Protein AF-A0A2M7R8E7-F1 (afdb_monomer_lite)

Secondary structure (DSSP, 8-state):
---SHHHHHHHHHHHHHHHHHHHHHHTT-------S-TTT----EEEETTTTEEEETTT-PEESSPPPP-S-SS--SSHHHHHHH--S-SPP-TTSGGGG---------B-TTS-B-

pLDDT: mean 74.36, std 14.47, range [37.41, 90.44]

InterPro domains:
  IPR000812 Transcription factor TFIIB [PR00685] (49-69)
  IPR000812 Transcription factor TFIIB [PR00685] (71-84)
  IPR000812 Transcription factor TFIIB [PR00685] (84-105)
  IPR013137 Zinc finger, TFIIB-type [PF08271] (36-76)
  IPR013137 Zinc finger, TFIIB-type [PS51134] (33-64)

Sequence (117 aa):
MIISDKCSFECSLKIENEMIQMEERKKLSPQLSIDRCPECGSVNLISDYDTGEVACGDCGFVLPDPVIDEGPEWRAYTQEEEAERSRVGMPGNLNVHDKSLSTTLKPIHRDAFGRAL

Organism: NCBI:txid1974683

Foldseek 3Di:
DPPPVVVVVVVVVVVVVVVVVVVVVVVPPCPVPCCADPPPRDNQWDADPVVQWIAHPPPRDIDPDGNDDPDDPDDDPDPVVCVVPDPDDDQFCPVDVVSPPDDDDDDDQADPVGDGD

Structure (mmCIF, N/CA/C/O backbone):
data_AF-A0A2M7R8E7-F1
#
_entry.id   AF-A0A2M7R8E7-F1
#
loop_
_atom_site.group_PDB
_atom_site.id
_atom_site.type_symbol
_atom_site.label_atom_id
_atom_site.label_alt_id
_atom_site.label_comp_id
_atom_site.label_asym_id
_atom_site.label_entity_id
_atom_site.label_seq_id
_atom_site.pdbx_PDB_ins_code
_atom_site.Cartn_x
_atom_site.Cartn_y
_atom_site.Cartn_z
_atom_site.occupancy
_atom_site.B_iso_or_equiv
_atom_site.auth_seq_id
_atom_site.auth_comp_id
_atom_site.auth_asym_id
_atom_site.auth_atom_id
_atom_site.pdbx_PDB_model_num
ATOM 1 N N . MET A 1 1 ? 52.876 0.566 17.829 1.00 37.41 1 MET A N 1
ATOM 2 C CA . MET A 1 1 ? 52.190 1.590 17.016 1.00 37.41 1 MET A CA 1
ATOM 3 C C . MET A 1 1 ? 50.888 0.956 16.519 1.00 37.41 1 MET A C 1
ATOM 5 O O . MET A 1 1 ? 50.865 0.399 15.438 1.00 37.41 1 MET A O 1
ATOM 9 N N . ILE A 1 2 ? 49.863 0.896 17.383 1.00 41.88 2 ILE A N 1
ATOM 10 C CA . ILE A 1 2 ? 48.563 0.226 17.142 1.00 41.88 2 ILE A CA 1
ATOM 11 C C . ILE A 1 2 ? 47.482 1.320 17.158 1.00 41.88 2 ILE A C 1
ATOM 13 O O . ILE A 1 2 ? 46.742 1.461 18.128 1.00 41.88 2 ILE A O 1
ATOM 17 N N . ILE A 1 3 ? 47.487 2.207 16.158 1.00 50.00 3 ILE A N 1
ATOM 18 C CA . ILE A 1 3 ? 46.518 3.323 16.044 1.00 50.00 3 ILE A CA 1
ATOM 19 C C . ILE A 1 3 ? 45.905 3.358 14.627 1.00 50.00 3 ILE A C 1
ATOM 21 O O . ILE A 1 3 ? 45.448 4.393 14.163 1.00 50.00 3 ILE A O 1
ATOM 25 N N . SER A 1 4 ? 45.873 2.221 13.925 1.00 49.84 4 SER A N 1
ATOM 26 C CA . SER A 1 4 ? 45.261 2.109 12.586 1.00 49.84 4 SER A CA 1
ATOM 27 C C . SER A 1 4 ? 43.971 1.284 12.588 1.00 49.84 4 SER A C 1
ATOM 29 O O . SER A 1 4 ? 43.109 1.508 11.748 1.00 49.84 4 SER A O 1
ATOM 31 N N . ASP A 1 5 ? 43.801 0.374 13.554 1.00 54.41 5 ASP A N 1
ATOM 32 C CA . ASP A 1 5 ? 42.676 -0.577 13.563 1.00 54.41 5 ASP A CA 1
ATOM 33 C C . ASP A 1 5 ? 41.440 -0.060 14.309 1.00 54.41 5 ASP A C 1
ATOM 35 O O . ASP A 1 5 ? 40.333 -0.548 14.093 1.00 54.41 5 ASP A O 1
ATOM 39 N N . LYS A 1 6 ? 41.600 0.966 15.159 1.00 55.50 6 LYS A N 1
ATOM 40 C CA . LYS A 1 6 ? 40.480 1.563 15.907 1.00 55.50 6 LYS A CA 1
ATOM 41 C C . LYS A 1 6 ? 39.494 2.299 14.997 1.00 55.50 6 LYS A C 1
ATOM 43 O O . LYS A 1 6 ? 38.300 2.206 15.228 1.00 55.50 6 LYS A O 1
ATOM 48 N N . CYS A 1 7 ? 39.973 2.948 13.932 1.00 45.59 7 CYS A N 1
ATOM 49 C CA . CYS A 1 7 ? 39.118 3.699 13.006 1.00 45.59 7 CYS A CA 1
ATOM 50 C C . CYS A 1 7 ? 38.225 2.768 12.158 1.00 45.59 7 CYS A C 1
ATOM 52 O O . CYS A 1 7 ? 37.045 3.047 11.956 1.00 45.59 7 CYS A O 1
ATOM 54 N N . SER A 1 8 ? 38.756 1.617 11.725 1.00 52.19 8 SER A N 1
ATOM 55 C CA . SER A 1 8 ? 38.001 0.613 10.956 1.00 52.19 8 SER A CA 1
ATOM 56 C C . SER A 1 8 ? 36.975 -0.137 11.814 1.00 52.19 8 SER A C 1
ATOM 58 O O . SER A 1 8 ? 35.863 -0.409 11.353 1.00 52.19 8 SER A O 1
ATOM 60 N N . PHE A 1 9 ? 37.318 -0.430 13.075 1.00 52.25 9 PHE A N 1
ATOM 61 C CA . PHE A 1 9 ? 36.394 -1.045 14.035 1.00 52.25 9 PHE A CA 1
ATOM 62 C C . PHE A 1 9 ? 35.290 -0.079 14.474 1.00 52.25 9 PHE A C 1
ATOM 64 O O . PHE A 1 9 ? 34.127 -0.469 14.516 1.00 52.25 9 PHE A O 1
ATOM 71 N N . GLU A 1 10 ? 35.623 1.188 14.745 1.00 55.72 10 GLU A N 1
ATOM 72 C CA . GLU A 1 10 ? 34.630 2.206 15.107 1.00 55.72 10 GLU A CA 1
ATOM 73 C C . GLU A 1 10 ? 33.664 2.512 13.959 1.00 55.72 10 GLU A C 1
ATOM 75 O O . GLU A 1 10 ? 32.495 2.771 14.225 1.00 55.72 10 GLU A O 1
ATOM 80 N N . CYS A 1 11 ? 34.111 2.443 12.699 1.00 47.22 11 CYS A N 1
ATOM 81 C CA . CYS A 1 11 ? 33.243 2.594 11.529 1.00 47.22 11 CYS A CA 1
ATOM 82 C C . CYS A 1 11 ? 32.289 1.396 11.365 1.00 47.22 11 CYS A C 1
ATOM 84 O O . CYS A 1 11 ? 31.101 1.589 11.125 1.00 47.22 11 CYS A O 1
ATOM 86 N N . SER A 1 12 ? 32.780 0.169 11.585 1.00 57.75 12 SER A N 1
ATOM 87 C CA . SER A 1 12 ? 31.961 -1.054 11.505 1.00 57.75 12 SER A CA 1
ATOM 88 C C . SER A 1 12 ? 30.881 -1.097 12.596 1.00 57.75 12 SER A C 1
ATOM 90 O O . SER A 1 12 ? 29.717 -1.340 12.296 1.00 57.75 12 SER A O 1
ATOM 92 N N . LEU A 1 13 ? 31.238 -0.739 13.837 1.00 58.47 13 LEU A N 1
ATOM 93 C CA . LEU A 1 13 ? 30.293 -0.599 14.955 1.00 58.47 13 LEU A CA 1
ATOM 94 C C . LEU A 1 13 ? 29.297 0.554 14.758 1.00 58.47 13 LEU A C 1
ATOM 96 O O . LEU A 1 13 ? 28.162 0.473 15.223 1.00 58.47 13 LEU A O 1
ATOM 100 N N . LYS A 1 14 ? 29.694 1.633 14.067 1.00 61.19 14 LYS A N 1
ATOM 101 C CA . LYS A 1 14 ? 28.775 2.725 13.706 1.00 61.19 14 LYS A CA 1
ATOM 102 C C . LYS A 1 14 ? 27.733 2.281 12.690 1.00 61.19 14 LYS A C 1
ATOM 104 O O . LYS A 1 14 ? 26.566 2.607 12.870 1.00 61.19 14 LYS A O 1
ATOM 109 N N . ILE A 1 15 ? 28.143 1.502 11.690 1.00 62.28 15 ILE A N 1
ATOM 110 C CA . ILE A 1 15 ? 27.240 0.947 10.678 1.00 62.28 15 ILE A CA 1
ATOM 111 C C . ILE A 1 15 ? 26.257 -0.040 11.322 1.00 62.28 15 ILE A C 1
ATOM 113 O O . ILE A 1 15 ? 25.057 0.076 11.091 1.00 62.28 15 ILE A O 1
ATOM 117 N N . GLU A 1 16 ? 26.725 -0.947 12.187 1.00 62.00 16 GLU A N 1
ATOM 118 C CA . GLU A 1 16 ? 25.844 -1.873 12.917 1.00 62.00 16 GLU A CA 1
ATOM 119 C C . GLU A 1 16 ? 24.843 -1.128 13.821 1.00 62.00 16 GLU A C 1
ATOM 121 O O . GLU A 1 16 ? 23.648 -1.427 13.796 1.00 62.00 16 GLU A O 1
ATOM 126 N N . ASN A 1 17 ? 25.284 -0.093 14.549 1.00 65.00 17 ASN A N 1
ATOM 127 C CA . ASN A 1 17 ? 24.393 0.729 15.374 1.00 65.00 17 ASN A CA 1
ATOM 128 C C . ASN A 1 17 ? 23.395 1.561 14.545 1.00 65.00 17 ASN A C 1
ATOM 130 O O . ASN A 1 17 ? 22.246 1.704 14.959 1.00 65.00 17 ASN A O 1
ATOM 134 N N . GLU A 1 18 ? 23.782 2.102 13.385 1.00 61.78 18 GLU A N 1
ATOM 135 C CA . GLU A 1 18 ? 22.857 2.811 12.483 1.00 61.78 18 GLU A CA 1
ATOM 136 C C . GLU A 1 18 ? 21.809 1.872 11.869 1.00 61.78 18 GLU A C 1
ATOM 138 O O . GLU A 1 18 ? 20.646 2.260 11.729 1.00 61.78 18 GLU A O 1
ATOM 143 N N . MET A 1 19 ? 22.177 0.623 11.567 1.00 55.66 19 MET A N 1
ATOM 144 C CA . MET A 1 19 ? 21.242 -0.396 11.079 1.00 55.66 19 MET A CA 1
ATOM 145 C C . MET A 1 19 ? 20.205 -0.783 12.141 1.00 55.66 19 MET A C 1
ATOM 147 O O . MET A 1 19 ? 19.014 -0.837 11.833 1.00 55.66 19 MET A O 1
ATOM 151 N N . ILE A 1 20 ? 20.622 -0.943 13.403 1.00 61.47 20 ILE A N 1
ATOM 152 C CA . ILE A 1 20 ? 19.707 -1.176 14.537 1.00 61.47 20 ILE A CA 1
ATOM 153 C C . ILE A 1 20 ? 18.727 0.003 14.697 1.00 61.47 20 ILE A C 1
ATOM 155 O O . ILE A 1 20 ? 17.525 -0.201 14.870 1.00 61.47 20 ILE A O 1
ATOM 159 N N . GLN A 1 21 ? 19.206 1.243 14.545 1.00 56.00 21 GLN A N 1
ATOM 160 C CA . GLN A 1 21 ? 18.369 2.449 14.621 1.00 56.00 21 GLN A CA 1
ATOM 161 C C . GLN A 1 21 ? 17.352 2.561 13.466 1.00 56.00 21 GLN A C 1
ATOM 163 O O . GLN A 1 21 ? 16.265 3.117 13.650 1.00 56.00 21 GLN A O 1
ATOM 168 N N . MET A 1 22 ? 17.667 2.049 12.270 1.00 54.81 22 MET A N 1
ATOM 169 C CA . MET A 1 22 ? 16.727 1.990 11.140 1.00 54.81 22 MET A CA 1
ATOM 170 C C . MET A 1 22 ? 15.626 0.935 11.337 1.00 54.81 22 MET A C 1
ATOM 172 O O . MET A 1 22 ? 14.478 1.180 10.953 1.00 54.81 22 MET A O 1
ATOM 176 N N . GLU A 1 23 ? 15.951 -0.204 11.953 1.00 56.75 23 GLU A N 1
ATOM 177 C CA . GLU A 1 23 ? 15.001 -1.265 12.319 1.00 56.75 23 GLU A CA 1
ATOM 178 C C . GLU A 1 23 ? 13.941 -0.745 13.310 1.00 56.75 23 GLU A C 1
ATOM 180 O O . GLU A 1 23 ? 12.748 -0.999 13.142 1.00 56.75 23 GLU A O 1
ATOM 185 N N . GLU A 1 24 ? 14.351 0.050 14.307 1.00 54.06 24 GLU A N 1
ATOM 186 C CA . GLU A 1 24 ? 13.440 0.681 15.275 1.00 54.06 24 GLU A CA 1
ATOM 187 C C . GLU A 1 24 ? 12.565 1.778 14.648 1.00 54.06 24 GLU A C 1
ATOM 189 O O . GLU A 1 24 ? 11.383 1.875 14.978 1.00 54.06 24 GLU A O 1
ATOM 194 N N . ARG A 1 25 ? 13.080 2.563 13.687 1.00 54.34 25 ARG A N 1
ATOM 195 C CA . ARG A 1 25 ? 12.275 3.579 12.973 1.00 54.34 25 ARG A CA 1
ATOM 196 C C . ARG A 1 25 ? 11.208 2.971 12.061 1.00 54.34 25 ARG A C 1
ATOM 198 O O . ARG A 1 25 ? 10.144 3.564 11.915 1.00 54.34 25 ARG A O 1
ATOM 205 N N . LYS A 1 26 ? 11.453 1.793 11.473 1.00 48.97 26 LYS A N 1
ATOM 206 C CA . LYS A 1 26 ? 10.442 1.063 10.681 1.00 48.97 26 LYS A CA 1
ATOM 207 C C . LYS A 1 26 ? 9.289 0.516 11.522 1.00 48.97 26 LYS A C 1
ATOM 209 O O . LYS A 1 26 ? 8.205 0.328 10.986 1.00 48.97 26 LYS A O 1
ATOM 214 N N . LYS A 1 27 ? 9.489 0.304 12.826 1.00 44.12 27 LYS A N 1
ATOM 215 C CA . LYS A 1 27 ? 8.413 -0.095 13.751 1.00 44.12 27 LYS A CA 1
ATOM 216 C C . LYS A 1 27 ? 7.483 1.061 14.130 1.00 44.12 27 LYS A C 1
ATOM 218 O O . LYS A 1 27 ? 6.544 0.852 14.889 1.00 44.12 27 LYS A O 1
ATOM 223 N N . LEU A 1 28 ? 7.725 2.260 13.597 1.00 47.25 28 LEU A N 1
ATOM 224 C CA . LEU A 1 28 ? 6.928 3.455 13.841 1.00 47.25 28 LEU A CA 1
ATOM 225 C C . LEU A 1 28 ? 6.147 3.901 12.595 1.00 47.25 28 LEU A C 1
ATOM 227 O O . LEU A 1 28 ? 6.004 5.092 12.338 1.00 47.25 28 LEU A O 1
ATOM 231 N N . SER A 1 29 ? 5.605 2.963 11.820 1.00 38.09 29 SER A N 1
ATOM 232 C CA . SER A 1 29 ? 4.256 3.197 11.312 1.00 38.09 29 SER A CA 1
ATOM 233 C C . SER A 1 29 ? 3.311 2.744 12.419 1.00 38.09 29 SER A C 1
ATOM 235 O O . SER A 1 29 ? 3.246 1.537 12.674 1.00 38.09 29 SER A O 1
ATOM 237 N N . PRO A 1 30 ? 2.568 3.636 13.090 1.00 45.22 30 PRO A N 1
ATOM 238 C CA . PRO A 1 30 ? 1.339 3.196 13.705 1.00 45.22 30 PRO A CA 1
ATOM 239 C C . PRO A 1 30 ? 0.413 2.859 12.534 1.00 45.22 30 PRO A C 1
ATOM 241 O O . PRO A 1 30 ? -0.373 3.684 12.088 1.00 45.22 30 PRO A O 1
ATOM 244 N N . GLN A 1 31 ? 0.540 1.645 11.994 1.00 46.88 31 GLN A N 1
ATOM 245 C CA . GLN A 1 31 ? -0.656 0.936 11.576 1.00 46.88 31 GLN A CA 1
ATOM 246 C C . GLN A 1 31 ? -1.443 0.866 12.878 1.00 46.88 31 GLN A C 1
ATOM 248 O O . GLN A 1 31 ? -1.088 0.096 13.772 1.00 46.88 31 GLN A O 1
ATOM 253 N N . LEU A 1 32 ? -2.343 1.827 13.082 1.00 50.47 32 LEU A N 1
ATOM 254 C CA . LEU A 1 32 ? -3.182 1.895 14.260 1.00 50.47 32 LEU A CA 1
ATOM 255 C C . LEU A 1 32 ? -4.151 0.726 14.090 1.00 50.47 32 LEU A C 1
ATOM 257 O O . LEU A 1 32 ? -5.263 0.886 13.607 1.00 50.47 32 LEU A O 1
ATOM 261 N N . SER A 1 33 ? -3.671 -0.487 14.369 1.00 57.31 33 SER A N 1
ATOM 262 C CA . SER A 1 33 ? -4.475 -1.694 14.368 1.00 57.31 33 SER A CA 1
ATOM 263 C C . SER A 1 33 ? -5.397 -1.557 15.568 1.00 57.31 33 SER A C 1
ATOM 265 O O . SER A 1 33 ? -5.073 -1.922 16.700 1.00 57.31 33 SER A O 1
ATOM 267 N N . ILE A 1 34 ? -6.509 -0.863 15.345 1.00 67.06 34 ILE A N 1
ATOM 268 C CA . ILE A 1 34 ? -7.587 -0.736 16.307 1.00 67.06 34 ILE A CA 1
ATOM 269 C C . ILE A 1 34 ? -8.212 -2.128 16.385 1.00 67.06 34 ILE A C 1
ATOM 271 O O . ILE A 1 34 ? -9.174 -2.447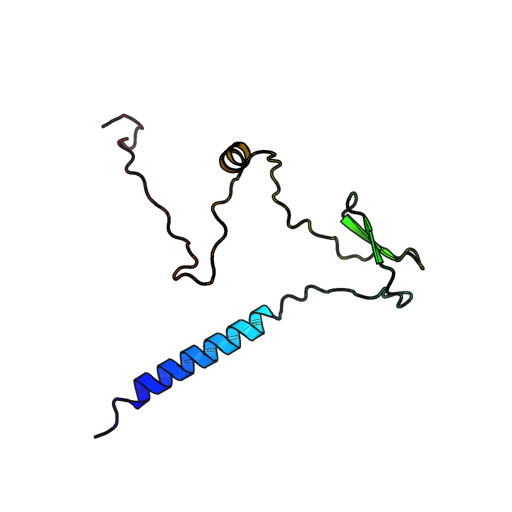 15.699 1.00 67.06 34 ILE A O 1
ATOM 275 N N . ASP A 1 35 ? -7.626 -2.979 17.223 1.00 74.81 35 ASP A N 1
ATOM 276 C CA . ASP A 1 35 ? -8.074 -4.361 17.412 1.00 74.81 35 ASP A CA 1
ATOM 277 C C . ASP A 1 35 ? -9.382 -4.430 18.223 1.00 74.81 35 ASP A C 1
ATOM 279 O O . ASP A 1 35 ? -9.924 -5.510 18.464 1.00 74.81 35 ASP A O 1
ATOM 283 N N . ARG A 1 36 ? -9.863 -3.285 18.733 1.00 83.31 36 ARG A N 1
ATOM 284 C CA . ARG A 1 36 ? -11.017 -3.189 19.634 1.00 83.31 36 ARG A CA 1
ATOM 285 C C . ARG A 1 36 ? -11.842 -1.943 19.370 1.00 83.31 36 ARG A C 1
ATOM 287 O O . ARG A 1 36 ? -11.301 -0.853 19.208 1.00 83.31 36 ARG A O 1
ATOM 294 N N . CYS A 1 37 ? -13.160 -2.088 19.439 1.00 84.31 37 CYS A N 1
ATOM 295 C CA . CYS A 1 37 ? -14.077 -0.962 19.348 1.00 84.31 37 CYS A CA 1
ATOM 296 C C . CYS A 1 37 ? -13.897 0.005 20.546 1.00 84.31 37 CYS A C 1
ATOM 298 O O . CYS A 1 37 ? -13.918 -0.455 21.691 1.00 84.31 37 CYS A O 1
ATOM 300 N N . PRO A 1 38 ? -13.776 1.330 20.330 1.00 82.56 38 PRO A N 1
ATOM 301 C CA . PRO A 1 38 ? -13.611 2.309 21.412 1.00 82.56 38 PRO A CA 1
ATOM 302 C C . PRO A 1 38 ? -14.866 2.494 22.284 1.00 82.56 38 PRO A C 1
ATOM 304 O O . PRO A 1 38 ? -14.745 2.920 23.428 1.00 82.56 38 PRO A O 1
ATOM 307 N N . GLU A 1 39 ? -16.052 2.159 21.768 1.00 81.81 39 GLU A N 1
ATOM 308 C CA . GLU A 1 39 ? -17.332 2.299 22.482 1.00 81.81 39 GLU A CA 1
ATOM 309 C C . GLU A 1 39 ? -17.654 1.086 23.366 1.00 81.81 39 GLU A C 1
ATOM 311 O O . GLU A 1 39 ? -17.987 1.225 24.540 1.00 81.81 39 GLU A O 1
ATOM 316 N N . CYS A 1 40 ? -17.541 -0.130 22.822 1.00 84.50 40 CYS A N 1
ATOM 317 C CA . CYS A 1 40 ? -17.958 -1.351 23.524 1.00 84.50 40 CYS A CA 1
ATOM 318 C C . CYS A 1 40 ? -16.801 -2.274 23.930 1.00 84.50 40 CYS A C 1
ATOM 320 O O . CYS A 1 40 ? -17.019 -3.257 24.637 1.00 84.50 40 CYS A O 1
ATOM 322 N N . GLY A 1 41 ? -15.572 -1.990 23.489 1.00 81.44 41 GLY A N 1
ATOM 323 C CA . GLY A 1 41 ? -14.405 -2.834 23.748 1.00 81.44 41 GLY A CA 1
ATOM 324 C C . GLY A 1 41 ? -14.450 -4.204 23.064 1.00 81.44 41 GLY A C 1
ATOM 325 O O . GLY A 1 41 ? -13.598 -5.044 23.360 1.00 81.44 41 GLY A O 1
ATOM 326 N N . SER A 1 42 ? -15.423 -4.454 22.181 1.00 83.25 42 SER A N 1
ATOM 327 C CA . SER A 1 42 ? -15.530 -5.724 21.472 1.00 83.25 42 SER A CA 1
ATOM 328 C C . SER A 1 42 ? -14.477 -5.851 20.369 1.00 83.25 42 SER A C 1
ATOM 330 O O . SER A 1 42 ? -13.947 -4.861 19.861 1.00 83.25 42 SER A O 1
ATOM 332 N N . VAL A 1 43 ? -14.161 -7.102 20.030 1.00 84.06 43 VAL A N 1
ATOM 333 C CA . VAL A 1 43 ? -13.179 -7.491 18.998 1.00 84.06 43 VAL A CA 1
ATOM 334 C C . VAL A 1 43 ? -13.881 -7.809 17.667 1.00 84.06 43 VAL A C 1
ATOM 336 O O . VAL A 1 43 ? -13.241 -8.090 16.660 1.00 84.06 43 VAL A O 1
ATOM 339 N N . ASN A 1 44 ? -15.218 -7.786 17.653 1.00 86.56 44 ASN A N 1
ATOM 340 C CA . ASN A 1 44 ? -16.031 -8.140 16.497 1.00 86.56 44 ASN A CA 1
ATOM 341 C C . ASN A 1 44 ? -16.125 -6.965 15.511 1.00 86.56 44 ASN A C 1
ATOM 343 O O . ASN A 1 44 ? -17.113 -6.229 15.477 1.00 86.56 44 ASN A O 1
ATOM 347 N N . LEU A 1 45 ? -15.055 -6.775 14.746 1.00 86.31 45 LEU A N 1
ATOM 348 C CA . LEU A 1 45 ? -14.922 -5.745 13.722 1.00 86.31 45 LEU A CA 1
ATOM 349 C C . LEU A 1 45 ? -15.154 -6.373 12.345 1.00 86.31 45 LEU A C 1
ATOM 351 O O . LEU A 1 45 ? -14.504 -7.348 11.974 1.00 86.31 45 LEU A O 1
ATOM 355 N N . ILE A 1 46 ? -16.100 -5.813 11.602 1.00 86.75 46 ILE A N 1
ATOM 356 C CA . ILE A 1 46 ? -16.511 -6.246 10.270 1.00 86.75 46 ILE A CA 1
ATOM 357 C C . ILE A 1 46 ? -16.066 -5.163 9.291 1.00 86.75 46 ILE A C 1
ATOM 359 O O . ILE A 1 46 ? -16.503 -4.019 9.390 1.00 86.75 46 ILE A O 1
ATOM 363 N N . SER A 1 47 ? -15.188 -5.517 8.357 1.00 85.62 47 SER A N 1
ATOM 364 C CA . SER A 1 47 ? -14.752 -4.629 7.278 1.00 85.62 47 SER A CA 1
ATOM 365 C C . SER A 1 47 ? -15.661 -4.785 6.062 1.00 85.62 47 SER A C 1
ATOM 367 O O . SER A 1 47 ? -15.787 -5.892 5.530 1.00 85.62 47 SER A O 1
ATOM 369 N N . ASP A 1 48 ? -16.253 -3.688 5.606 1.00 84.56 48 ASP A N 1
ATOM 370 C CA . ASP A 1 48 ? -16.957 -3.621 4.332 1.00 84.56 48 ASP A CA 1
ATOM 371 C C . ASP A 1 48 ? -15.980 -3.142 3.247 1.00 84.56 48 ASP A C 1
ATOM 373 O O . ASP A 1 48 ? -15.460 -2.027 3.299 1.00 84.56 48 ASP A O 1
ATOM 377 N N . TYR A 1 49 ? -15.693 -4.010 2.276 1.00 80.56 49 TYR A N 1
ATOM 378 C CA . TYR A 1 49 ? -14.770 -3.709 1.180 1.00 80.56 49 TYR A CA 1
ATOM 379 C C . TYR A 1 49 ? -15.382 -2.790 0.115 1.00 80.56 49 TYR A C 1
ATOM 381 O O . TYR A 1 49 ? -14.628 -2.153 -0.618 1.00 80.56 49 TYR A O 1
ATOM 389 N N . ASP A 1 50 ? -16.712 -2.705 0.017 1.00 81.50 50 ASP A N 1
ATOM 390 C CA . ASP A 1 50 ? -17.367 -1.859 -0.984 1.00 81.50 50 ASP A CA 1
ATOM 391 C C . ASP A 1 50 ? -17.330 -0.379 -0.569 1.00 81.50 50 ASP A C 1
ATOM 393 O O . ASP A 1 50 ? -17.171 0.504 -1.415 1.00 81.50 50 ASP A O 1
ATOM 397 N N . THR A 1 51 ? -17.447 -0.098 0.733 1.00 82.75 51 THR A N 1
ATOM 398 C CA . THR A 1 51 ? -17.362 1.262 1.295 1.00 82.75 51 THR A CA 1
ATOM 399 C C . THR A 1 51 ? -15.984 1.600 1.867 1.00 82.75 51 THR A C 1
ATOM 401 O O . THR A 1 51 ? -15.665 2.780 2.010 1.00 82.75 51 THR A O 1
ATOM 404 N N . GLY A 1 52 ? -15.150 0.596 2.161 1.00 82.25 52 GLY A N 1
ATOM 405 C CA . GLY A 1 52 ? -13.844 0.771 2.806 1.00 82.25 52 GLY A CA 1
ATOM 406 C C . GLY A 1 52 ? -13.942 1.090 4.301 1.00 82.25 52 GLY A C 1
ATOM 407 O O . GLY A 1 52 ? -12.990 1.608 4.886 1.00 82.25 52 GLY A O 1
ATOM 408 N N . GLU A 1 53 ? -15.089 0.815 4.922 1.00 85.06 53 GLU A N 1
ATOM 409 C CA . GLU A 1 53 ? -15.370 1.130 6.322 1.00 85.06 53 GLU A CA 1
ATOM 410 C C . GLU A 1 53 ? -15.204 -0.102 7.220 1.00 85.06 53 GLU A C 1
ATOM 412 O O . GLU A 1 53 ? -15.450 -1.238 6.811 1.00 85.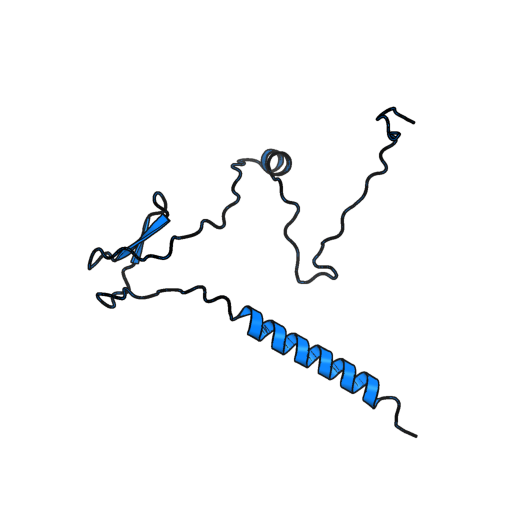06 53 GLU A O 1
ATOM 417 N N . VAL A 1 54 ? -14.829 0.115 8.484 1.00 86.75 54 VAL A N 1
ATOM 418 C CA . VAL A 1 54 ? -14.809 -0.944 9.504 1.00 86.75 54 VAL A CA 1
ATOM 419 C C . VAL A 1 54 ? -15.878 -0.656 10.547 1.00 86.75 54 VAL A C 1
ATOM 421 O O . VAL A 1 54 ? -15.790 0.324 11.284 1.00 86.75 54 VAL A O 1
ATOM 424 N N . ALA A 1 55 ? -16.881 -1.523 10.636 1.00 87.75 55 ALA A N 1
ATOM 425 C CA . ALA A 1 55 ? -17.990 -1.408 11.572 1.00 87.75 55 ALA A CA 1
ATOM 426 C C . ALA A 1 55 ? -17.906 -2.467 12.676 1.00 87.75 55 ALA A C 1
ATOM 428 O O . ALA A 1 55 ? -17.565 -3.623 12.444 1.00 87.75 55 ALA A O 1
ATOM 429 N N . CYS A 1 56 ? -18.260 -2.098 13.901 1.00 89.25 56 CYS A N 1
ATOM 430 C CA . CYS A 1 56 ? -18.427 -3.057 14.986 1.00 89.25 56 CYS A CA 1
ATOM 431 C C . CYS A 1 56 ? -19.769 -3.796 14.857 1.00 89.25 56 CYS A C 1
ATOM 433 O O . CYS A 1 56 ? -20.823 -3.160 14.825 1.00 89.25 56 CYS A O 1
ATOM 435 N N . GLY A 1 57 ? -19.748 -5.132 14.867 1.00 85.94 57 GLY A N 1
ATOM 436 C CA . GLY A 1 57 ? -20.957 -5.959 14.776 1.00 85.94 57 GLY A CA 1
ATOM 437 C C . GLY A 1 57 ? -21.862 -5.917 16.014 1.00 85.94 57 GLY A C 1
ATOM 438 O O . GLY A 1 57 ? -23.038 -6.257 15.916 1.00 85.94 57 GLY A O 1
ATOM 439 N N . ASP A 1 58 ? -21.338 -5.481 17.164 1.00 85.88 58 ASP A N 1
ATOM 440 C CA . ASP A 1 58 ? -22.070 -5.518 18.438 1.00 85.88 58 ASP A CA 1
ATOM 441 C C . ASP A 1 58 ? -22.733 -4.178 18.795 1.00 85.88 58 ASP A C 1
ATOM 443 O O . ASP A 1 58 ? -23.827 -4.160 19.357 1.00 85.88 58 ASP A O 1
ATOM 447 N N . CYS A 1 59 ? -22.087 -3.047 18.481 1.00 86.62 59 CYS A N 1
ATOM 448 C CA . CYS A 1 59 ? -22.607 -1.706 18.786 1.00 86.62 59 CYS A CA 1
ATOM 449 C C . CYS A 1 59 ? -22.941 -0.860 17.549 1.00 86.62 59 CYS A C 1
ATOM 451 O O . CYS A 1 59 ? -23.564 0.190 17.694 1.00 86.62 59 CYS A O 1
ATOM 453 N N . GLY A 1 60 ? -22.534 -1.284 16.347 1.00 85.50 60 GLY A N 1
ATOM 454 C CA . GLY A 1 60 ? -22.755 -0.537 15.104 1.00 85.50 60 GLY A CA 1
ATOM 455 C C . GLY A 1 60 ? -21.868 0.702 14.935 1.00 85.50 60 GLY A C 1
ATOM 456 O O . GLY A 1 60 ? -22.115 1.504 14.039 1.00 85.50 60 GLY A O 1
ATOM 457 N N . PHE A 1 61 ? -20.853 0.890 15.785 1.00 87.19 61 PHE A N 1
ATOM 458 C CA . PHE A 1 61 ? -19.899 1.994 15.650 1.00 87.19 61 PHE A CA 1
ATOM 459 C C . PHE A 1 61 ? -18.999 1.785 14.428 1.00 87.19 61 PHE A C 1
ATOM 461 O O . PHE A 1 61 ? -18.379 0.727 14.301 1.00 87.19 61 PHE A O 1
ATOM 468 N N . VAL A 1 62 ? -18.901 2.802 13.571 1.00 87.25 62 VAL A N 1
ATOM 469 C CA . VAL A 1 62 ? -18.005 2.823 12.407 1.00 87.25 62 VAL A CA 1
ATOM 470 C C . VAL A 1 62 ? -16.690 3.484 12.810 1.00 87.25 62 VAL A C 1
ATOM 472 O O . VAL A 1 62 ? -16.683 4.607 13.318 1.00 87.25 62 VAL A O 1
ATOM 475 N N . LEU A 1 63 ? -15.577 2.775 12.625 1.00 84.19 63 LEU A N 1
ATOM 476 C CA . LEU A 1 63 ? -14.244 3.308 12.875 1.00 84.19 63 LEU A CA 1
ATOM 477 C C . LEU A 1 63 ? -13.904 4.402 11.848 1.00 84.19 63 LEU A C 1
ATOM 479 O O . LEU A 1 63 ? -14.245 4.268 10.675 1.00 84.19 63 LEU A O 1
ATOM 483 N N . PRO A 1 64 ? -13.210 5.476 12.268 1.00 74.56 64 PRO A N 1
ATOM 484 C CA . PRO A 1 64 ? -12.870 6.589 11.386 1.00 74.56 64 PRO A CA 1
ATOM 485 C C . PRO A 1 64 ? -11.716 6.287 10.421 1.00 74.56 64 PRO A C 1
ATOM 487 O O . PRO A 1 64 ? -11.516 7.062 9.489 1.00 74.56 64 PRO A O 1
ATOM 490 N N . ASP A 1 65 ? -10.948 5.217 10.648 1.00 76.12 65 ASP A N 1
ATOM 491 C CA . ASP A 1 65 ? -9.827 4.842 9.787 1.00 76.12 65 ASP A CA 1
ATOM 492 C C . ASP A 1 65 ? -10.325 3.979 8.616 1.00 76.12 65 ASP A C 1
ATOM 494 O O . ASP A 1 65 ? -10.769 2.847 8.842 1.00 76.12 65 ASP A O 1
ATOM 498 N N . PRO A 1 66 ? -10.272 4.489 7.371 1.00 68.19 66 PRO A N 1
ATOM 499 C CA . PRO A 1 66 ? -10.672 3.721 6.205 1.00 68.19 66 PRO A CA 1
ATOM 500 C C . PRO A 1 66 ? -9.647 2.624 5.910 1.00 68.19 66 PRO A C 1
ATOM 502 O O . PRO A 1 66 ? -8.435 2.832 6.018 1.00 68.19 66 PRO A O 1
ATOM 505 N N . VAL A 1 67 ? -10.132 1.463 5.475 1.00 75.38 67 VA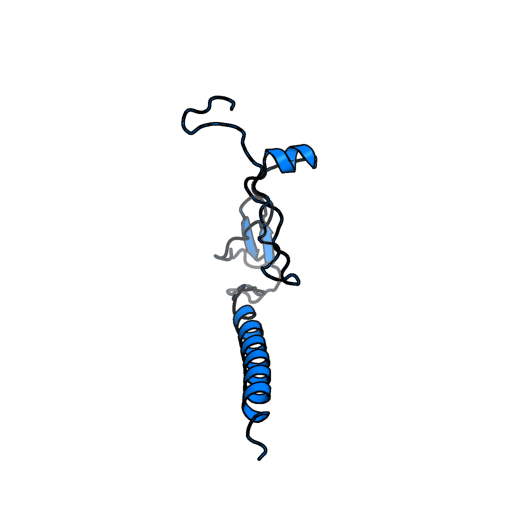L A N 1
ATOM 506 C CA . VAL A 1 67 ? -9.268 0.394 4.97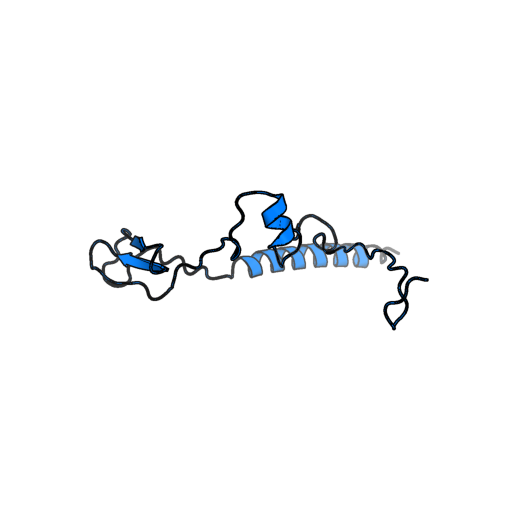0 1.00 75.38 67 VAL A CA 1
ATOM 507 C C . VAL A 1 67 ? -8.722 0.832 3.616 1.00 75.38 67 VAL A C 1
ATOM 509 O O . VAL A 1 67 ? -9.476 1.047 2.668 1.00 75.38 67 VAL A O 1
ATOM 512 N N . ILE A 1 68 ? -7.402 0.981 3.524 1.00 77.31 68 ILE A N 1
ATOM 513 C CA . ILE A 1 68 ? -6.730 1.274 2.258 1.00 77.31 68 ILE A CA 1
ATOM 514 C C . ILE A 1 68 ? -6.524 -0.050 1.523 1.00 77.31 68 ILE A C 1
ATOM 516 O O . ILE A 1 68 ? -5.903 -0.966 2.059 1.00 77.31 68 ILE A O 1
ATOM 520 N N . ASP A 1 69 ? -7.030 -0.143 0.293 1.00 78.00 69 ASP A N 1
ATOM 521 C CA . ASP A 1 69 ? -6.689 -1.250 -0.597 1.00 78.00 69 ASP A CA 1
ATOM 522 C C . ASP A 1 69 ? -5.234 -1.091 -1.065 1.00 78.00 69 ASP A C 1
ATOM 524 O O . ASP A 1 69 ? -4.875 -0.104 -1.710 1.00 78.00 69 ASP A O 1
ATOM 528 N N . GLU A 1 70 ? -4.384 -2.054 -0.709 1.00 78.94 70 GLU A N 1
ATOM 529 C CA . GLU A 1 70 ? -2.980 -2.117 -1.136 1.00 78.94 70 GLU A CA 1
ATOM 530 C C . GLU A 1 70 ? -2.823 -2.743 -2.536 1.00 78.94 70 GLU A C 1
ATOM 532 O O . GLU A 1 70 ? -1.705 -2.906 -3.036 1.00 78.94 70 GLU A O 1
ATOM 537 N N . GLY A 1 71 ? -3.936 -3.125 -3.168 1.00 80.69 71 GLY A N 1
ATOM 538 C CA . GLY A 1 71 ? -3.969 -3.680 -4.509 1.00 80.69 71 GLY A CA 1
ATOM 539 C C . GLY A 1 71 ? -3.503 -2.697 -5.594 1.00 80.69 71 GLY A C 1
ATOM 540 O O . GLY A 1 71 ? -3.550 -1.476 -5.423 1.00 80.69 71 GLY A O 1
ATOM 541 N N . PRO A 1 72 ? -3.062 -3.210 -6.758 1.00 78.12 72 PRO A N 1
ATOM 542 C CA . PRO A 1 72 ? -2.768 -2.368 -7.907 1.00 78.12 72 PRO A CA 1
ATOM 543 C C . PRO A 1 72 ? -4.016 -1.590 -8.331 1.00 78.12 72 PRO A C 1
ATOM 545 O O . PRO A 1 72 ? -5.081 -2.167 -8.542 1.00 78.12 72 PRO A O 1
ATOM 548 N N . GLU A 1 73 ? -3.869 -0.281 -8.539 1.00 75.62 73 GLU A N 1
ATOM 549 C CA . GLU A 1 73 ? -4.964 0.566 -9.032 1.00 75.62 73 GLU A CA 1
ATOM 550 C C . GLU A 1 73 ? -5.463 0.131 -10.428 1.00 75.62 73 GLU A C 1
ATOM 552 O O . GLU A 1 73 ? -6.607 0.395 -10.808 1.00 75.62 73 GLU A O 1
ATOM 557 N N . TRP A 1 74 ? -4.616 -0.553 -11.210 1.00 82.25 74 TRP A N 1
ATOM 558 C CA . TRP A 1 74 ? -4.959 -1.070 -12.532 1.00 82.25 74 TRP A CA 1
ATOM 559 C C . TRP A 1 74 ? -5.505 -2.500 -12.466 1.00 82.25 74 TRP A C 1
ATOM 561 O O . TRP A 1 74 ? -4.919 -3.402 -11.875 1.00 82.25 74 TRP A O 1
ATOM 571 N N . ARG A 1 75 ? -6.606 -2.745 -13.184 1.00 80.81 75 ARG A N 1
ATOM 572 C CA . ARG A 1 75 ? -7.102 -4.103 -13.439 1.00 80.81 75 ARG A CA 1
ATOM 573 C C . ARG A 1 75 ? -6.373 -4.718 -14.636 1.00 80.81 75 ARG A C 1
ATOM 575 O O . ARG A 1 75 ? -6.505 -4.247 -15.770 1.00 80.81 75 ARG A O 1
ATOM 582 N N . ALA A 1 76 ? -5.647 -5.799 -14.389 1.00 84.69 76 ALA A N 1
ATOM 583 C CA . ALA A 1 76 ? -5.088 -6.675 -15.411 1.00 84.69 76 ALA A CA 1
ATOM 584 C C . ALA A 1 76 ? -5.437 -8.126 -15.067 1.00 84.69 76 ALA A C 1
ATOM 586 O O . ALA A 1 76 ? -5.374 -8.519 -13.904 1.00 84.69 76 ALA A O 1
ATOM 587 N N . TYR A 1 77 ? -5.842 -8.906 -16.070 1.00 85.44 77 TYR A N 1
ATOM 588 C CA . TYR A 1 77 ? -6.154 -10.330 -15.890 1.00 85.44 77 TYR A CA 1
ATOM 589 C C . TYR A 1 77 ? -5.017 -11.229 -16.387 1.00 85.44 77 TYR A C 1
ATOM 591 O O . TYR A 1 77 ? -4.976 -12.416 -16.070 1.00 85.44 77 TYR A O 1
ATOM 599 N N . THR A 1 78 ? -4.104 -10.658 -17.173 1.00 90.44 78 THR A N 1
ATOM 600 C CA . THR A 1 78 ? -2.949 -11.324 -17.777 1.00 90.44 78 THR A CA 1
ATOM 601 C C . THR A 1 78 ? -1.679 -10.521 -17.513 1.00 90.44 78 THR A C 1
ATOM 603 O O . THR A 1 78 ? -1.731 -9.318 -17.252 1.00 90.44 78 THR A O 1
ATOM 606 N N . GLN A 1 79 ? -0.530 -11.189 -17.581 1.00 84.75 79 GLN A N 1
ATOM 607 C CA . GLN A 1 79 ? 0.761 -10.574 -17.273 1.00 84.75 79 GLN A CA 1
ATOM 608 C C . GLN A 1 79 ? 1.177 -9.552 -18.346 1.00 84.75 79 GLN A C 1
ATOM 610 O O . GLN A 1 79 ? 1.820 -8.550 -18.041 1.00 84.75 79 GLN A O 1
ATOM 615 N N . GLU A 1 80 ? 0.762 -9.758 -19.597 1.00 87.00 80 GLU A N 1
ATOM 616 C CA . GLU A 1 80 ? 0.986 -8.821 -20.697 1.00 87.00 80 GLU A CA 1
ATOM 617 C C . GLU A 1 80 ? 0.189 -7.525 -20.510 1.00 87.00 80 GLU A C 1
ATOM 619 O O . GLU A 1 80 ? 0.733 -6.433 -20.675 1.00 87.00 80 GLU A O 1
ATOM 624 N N . GLU A 1 81 ? -1.084 -7.632 -20.115 1.00 86.50 81 GLU A N 1
ATOM 625 C CA . GLU A 1 81 ? -1.911 -6.463 -19.799 1.00 86.50 81 GLU A CA 1
ATOM 626 C C . GLU A 1 81 ? -1.385 -5.698 -18.581 1.00 86.50 81 GLU A C 1
ATOM 628 O O . GLU A 1 81 ? -1.476 -4.471 -18.545 1.00 86.50 81 GLU A O 1
ATOM 633 N N . GLU A 1 82 ? -0.837 -6.401 -17.586 1.00 85.81 82 GLU A N 1
ATOM 634 C CA . GLU A 1 82 ? -0.208 -5.773 -16.424 1.00 85.81 82 GLU A CA 1
ATOM 635 C C . GLU A 1 82 ? 0.995 -4.932 -16.853 1.00 85.81 82 GLU A C 1
ATOM 637 O O . GLU A 1 82 ? 1.097 -3.773 -16.461 1.00 85.81 82 GLU A O 1
ATOM 642 N N . ALA A 1 83 ? 1.862 -5.465 -17.716 1.00 83.88 83 ALA A N 1
ATOM 643 C CA . ALA A 1 83 ? 3.031 -4.742 -18.208 1.00 83.88 83 ALA A CA 1
ATOM 644 C C . ALA A 1 83 ? 2.670 -3.511 -19.062 1.00 83.88 83 ALA A C 1
ATOM 646 O O . ALA A 1 83 ? 3.404 -2.525 -19.052 1.00 83.88 83 ALA A O 1
ATOM 647 N N . GLU A 1 84 ? 1.555 -3.554 -19.798 1.00 84.88 84 GLU A N 1
ATOM 648 C CA . GLU A 1 84 ? 1.081 -2.425 -20.606 1.00 84.88 84 GLU A CA 1
ATOM 649 C C . GLU A 1 84 ? 0.375 -1.350 -19.762 1.00 84.88 84 GLU A C 1
ATOM 651 O O . GLU A 1 84 ? 0.542 -0.154 -20.012 1.00 84.88 84 GLU A O 1
ATOM 656 N N . ARG A 1 85 ? -0.423 -1.760 -18.767 1.00 84.44 85 ARG A N 1
ATOM 657 C CA . ARG A 1 85 ? -1.228 -0.843 -17.940 1.00 84.44 85 ARG A CA 1
ATOM 658 C C . ARG A 1 85 ? -0.489 -0.323 -16.714 1.00 84.44 85 ARG A C 1
ATOM 660 O O . ARG A 1 85 ? -0.845 0.749 -16.219 1.00 84.44 85 ARG A O 1
ATOM 667 N N . SER A 1 86 ? 0.507 -1.056 -16.223 1.00 82.94 86 SER A N 1
ATOM 668 C CA . SER A 1 86 ? 1.295 -0.638 -15.072 1.00 82.94 86 SER A CA 1
ATOM 669 C C . SER A 1 86 ? 2.049 0.645 -15.394 1.00 82.94 86 SER A C 1
ATOM 671 O O . SER A 1 86 ? 2.842 0.729 -16.332 1.00 82.94 86 SER A O 1
ATOM 673 N N . ARG A 1 87 ? 1.825 1.661 -14.561 1.00 81.88 87 ARG A N 1
ATOM 674 C CA . ARG A 1 87 ? 2.622 2.896 -14.569 1.00 81.88 87 ARG A CA 1
ATOM 675 C C . ARG A 1 87 ? 3.918 2.744 -13.784 1.00 81.88 87 ARG A C 1
ATOM 677 O O . ARG A 1 87 ? 4.777 3.623 -13.837 1.00 81.88 87 ARG A O 1
ATOM 684 N N . VAL A 1 88 ? 4.029 1.667 -13.018 1.00 82.00 88 VAL A N 1
ATOM 685 C CA . VAL A 1 88 ? 5.081 1.460 -12.034 1.00 82.00 88 VAL A CA 1
ATOM 686 C C . VAL A 1 88 ? 6.017 0.368 -12.537 1.00 82.00 88 VAL A C 1
ATOM 688 O O . VAL A 1 88 ? 5.616 -0.569 -13.226 1.00 82.00 88 VAL A O 1
ATOM 691 N N . GLY A 1 89 ? 7.301 0.518 -12.227 1.00 79.38 89 GLY A N 1
ATOM 692 C CA . GLY A 1 89 ? 8.290 -0.512 -12.509 1.00 79.38 89 GLY A CA 1
ATOM 693 C C . GLY A 1 89 ? 8.188 -1.694 -11.546 1.00 79.38 89 GLY A C 1
ATOM 694 O O . GLY A 1 89 ? 7.310 -1.771 -10.690 1.00 79.38 89 GLY A O 1
ATOM 695 N N . MET A 1 90 ? 9.156 -2.596 -11.668 1.00 77.69 90 MET A N 1
ATOM 696 C CA . MET A 1 90 ? 9.324 -3.718 -10.750 1.00 77.69 90 MET A CA 1
ATOM 697 C C . MET A 1 90 ? 9.457 -3.224 -9.295 1.00 77.69 90 MET A C 1
ATOM 699 O O . MET A 1 90 ? 10.164 -2.236 -9.061 1.00 77.69 90 MET A O 1
ATOM 703 N N . PRO A 1 91 ? 8.818 -3.889 -8.312 1.00 80.75 91 PRO A N 1
ATOM 704 C CA . PRO A 1 91 ? 8.983 -3.540 -6.906 1.00 80.75 91 PRO A CA 1
ATOM 705 C C . PRO A 1 91 ? 10.458 -3.607 -6.494 1.00 80.75 91 PRO A C 1
ATOM 707 O O . PRO A 1 91 ? 11.203 -4.496 -6.910 1.00 80.75 91 PRO A O 1
ATOM 710 N N . GLY A 1 92 ? 10.884 -2.656 -5.663 1.00 83.31 92 GLY A N 1
ATOM 711 C CA . GLY A 1 92 ? 12.259 -2.610 -5.171 1.00 83.31 92 GLY A CA 1
ATOM 712 C C . GLY A 1 92 ? 12.565 -3.785 -4.241 1.00 83.31 92 GLY A C 1
ATOM 713 O O . GLY A 1 92 ? 11.775 -4.104 -3.353 1.00 83.31 92 GLY A O 1
ATOM 714 N N . ASN A 1 93 ? 13.734 -4.405 -4.403 1.00 85.06 93 ASN A N 1
ATOM 715 C CA . ASN A 1 93 ? 14.195 -5.471 -3.518 1.00 85.06 93 ASN A CA 1
ATOM 716 C C . ASN A 1 93 ? 15.192 -4.910 -2.504 1.00 85.06 93 ASN A C 1
ATOM 718 O O . ASN A 1 93 ? 16.284 -4.478 -2.868 1.00 85.06 93 ASN A O 1
ATOM 722 N N . LEU A 1 94 ? 14.835 -4.942 -1.219 1.00 87.62 94 LEU A N 1
ATOM 723 C CA . LEU A 1 94 ? 15.656 -4.359 -0.158 1.00 87.62 94 LEU A CA 1
ATOM 724 C C . LEU A 1 94 ? 16.968 -5.120 0.101 1.00 87.62 94 LEU A C 1
ATOM 726 O O . LEU A 1 94 ? 17.894 -4.547 0.666 1.00 87.62 94 LEU A O 1
ATOM 730 N N . ASN A 1 95 ? 17.061 -6.381 -0.322 1.00 89.12 95 ASN A N 1
ATOM 731 C CA . ASN A 1 95 ? 18.244 -7.217 -0.108 1.00 89.12 95 ASN A CA 1
ATOM 732 C C . ASN A 1 95 ? 19.359 -6.956 -1.133 1.00 89.12 95 ASN A C 1
ATOM 734 O O . ASN A 1 95 ? 20.445 -7.517 -1.009 1.00 89.12 95 ASN A O 1
ATOM 738 N N . VAL A 1 96 ? 19.103 -6.137 -2.158 1.00 86.31 96 VAL A N 1
ATOM 739 C CA . VAL A 1 96 ? 20.065 -5.822 -3.220 1.00 86.31 96 VAL A CA 1
ATOM 740 C C . VAL A 1 96 ? 20.607 -4.410 -3.011 1.00 86.31 96 VAL A C 1
ATOM 742 O O . VAL A 1 96 ? 19.870 -3.500 -2.623 1.00 86.31 96 VAL A O 1
ATOM 745 N N . HIS A 1 97 ? 21.896 -4.211 -3.300 1.00 84.06 97 HIS A N 1
ATOM 746 C CA . HIS A 1 97 ? 22.482 -2.873 -3.372 1.00 84.06 97 HIS A CA 1
ATOM 747 C C . HIS A 1 97 ? 21.646 -1.976 -4.300 1.00 84.06 97 HIS A C 1
ATOM 749 O O . HIS A 1 97 ? 21.082 -2.435 -5.296 1.00 84.06 97 HIS A O 1
ATOM 755 N N . ASP A 1 98 ? 21.485 -0.712 -3.915 1.00 85.00 98 ASP A N 1
ATOM 756 C CA . ASP A 1 98 ? 20.637 0.262 -4.612 1.00 85.00 98 ASP A CA 1
ATOM 757 C C . ASP A 1 98 ? 19.157 -0.144 -4.744 1.00 85.00 98 ASP A C 1
ATOM 759 O O . ASP A 1 98 ? 18.427 0.404 -5.567 1.00 85.00 98 ASP A O 1
ATOM 763 N N . LYS A 1 99 ? 18.682 -1.092 -3.922 1.00 85.00 99 LYS A N 1
ATOM 764 C CA . LYS A 1 99 ? 17.284 -1.557 -3.868 1.00 85.00 99 LYS A CA 1
ATOM 765 C C . LYS A 1 99 ? 16.729 -2.041 -5.212 1.00 85.00 99 LYS A C 1
ATOM 767 O O . LYS A 1 99 ? 15.527 -1.945 -5.463 1.00 85.00 99 LYS A O 1
ATOM 772 N N . SER A 1 100 ? 17.609 -2.522 -6.092 1.00 83.19 100 SER A N 1
ATOM 773 C CA . SER A 1 100 ? 17.276 -2.874 -7.479 1.00 83.19 100 SER A CA 1
ATOM 774 C C . SER A 1 100 ? 16.735 -1.708 -8.325 1.00 83.19 100 SER A C 1
ATOM 776 O O . SER A 1 100 ? 16.053 -1.941 -9.316 1.00 83.19 100 SER A O 1
ATOM 778 N N . LEU A 1 101 ? 17.076 -0.457 -8.001 1.00 83.56 101 LEU A N 1
ATOM 779 C CA . LEU A 1 101 ? 16.660 0.746 -8.742 1.00 83.56 101 LEU A CA 1
ATOM 780 C C . LEU A 1 101 ? 17.522 1.031 -9.990 1.00 83.56 101 LEU A C 1
ATOM 782 O O . LEU A 1 101 ? 17.710 2.181 -10.386 1.00 83.56 101 LEU A O 1
ATOM 786 N N . SER A 1 102 ? 18.065 -0.009 -10.624 1.00 83.25 102 SER A N 1
ATOM 787 C CA . SER A 1 102 ? 18.849 0.137 -11.852 1.00 83.25 102 SER A CA 1
ATOM 788 C C . SER A 1 102 ? 17.926 0.158 -13.069 1.00 83.25 102 SER A C 1
ATOM 790 O O . SER A 1 102 ? 17.069 -0.711 -13.223 1.00 83.25 102 SER A O 1
ATOM 792 N N . THR A 1 103 ? 18.103 1.141 -13.954 1.00 80.88 103 THR A N 1
ATOM 793 C CA . THR A 1 103 ? 17.350 1.242 -15.212 1.00 80.88 103 THR A CA 1
ATOM 794 C C . THR A 1 103 ? 18.289 1.075 -16.400 1.00 80.88 103 THR A C 1
ATOM 796 O O . THR A 1 103 ? 19.398 1.607 -16.428 1.00 80.88 103 THR A O 1
ATOM 799 N N . THR A 1 104 ? 17.864 0.305 -17.404 1.00 81.94 104 THR A N 1
ATOM 800 C CA . THR A 1 104 ? 18.621 0.162 -18.653 1.00 81.94 104 THR A CA 1
ATOM 801 C C . THR A 1 104 ? 18.184 1.231 -19.642 1.00 81.94 104 THR A C 1
ATOM 803 O O . THR A 1 104 ? 17.063 1.204 -20.152 1.00 81.94 104 THR A O 1
ATOM 806 N N . LEU A 1 105 ? 19.092 2.153 -19.954 1.00 82.38 105 LEU A N 1
ATOM 807 C CA . LEU A 1 105 ? 18.899 3.121 -21.027 1.00 82.38 105 LEU A CA 1
ATOM 808 C C . LEU A 1 105 ? 19.149 2.428 -22.368 1.00 82.38 105 LEU A C 1
ATOM 810 O O . LEU A 1 105 ? 20.276 2.044 -22.681 1.00 82.38 105 LEU A O 1
ATOM 814 N N . LYS A 1 106 ? 18.103 2.262 -23.178 1.00 82.50 106 LYS A N 1
ATOM 815 C CA . LYS A 1 106 ? 18.274 1.827 -24.568 1.00 82.50 106 LYS A CA 1
ATOM 816 C C . LYS A 1 106 ? 18.789 3.013 -25.393 1.00 82.50 106 LYS A C 1
ATOM 818 O O . LYS A 1 106 ? 18.178 4.080 -25.318 1.00 82.50 106 LYS A O 1
ATOM 823 N N . PRO A 1 107 ? 19.862 2.859 -26.192 1.00 80.56 107 PRO A N 1
ATOM 824 C CA . PRO A 1 107 ? 20.241 3.864 -27.173 1.00 80.56 107 PRO A CA 1
ATOM 825 C C . PRO A 1 107 ? 19.076 4.068 -28.138 1.00 80.56 107 PRO A C 1
ATOM 827 O O . PRO A 1 107 ? 18.632 3.132 -28.804 1.00 80.56 107 PRO A O 1
ATOM 830 N N . ILE A 1 108 ? 18.554 5.286 -28.192 1.00 80.31 108 ILE A N 1
ATOM 831 C CA . ILE A 1 108 ? 17.540 5.658 -29.169 1.00 80.31 108 ILE A CA 1
ATOM 832 C C . ILE A 1 108 ? 18.307 6.317 -30.312 1.00 80.31 108 ILE A C 1
ATOM 834 O O . ILE A 1 108 ? 18.890 7.382 -30.124 1.00 80.31 108 ILE A O 1
ATOM 838 N N . HIS A 1 109 ? 18.330 5.699 -31.495 1.00 80.38 109 HIS A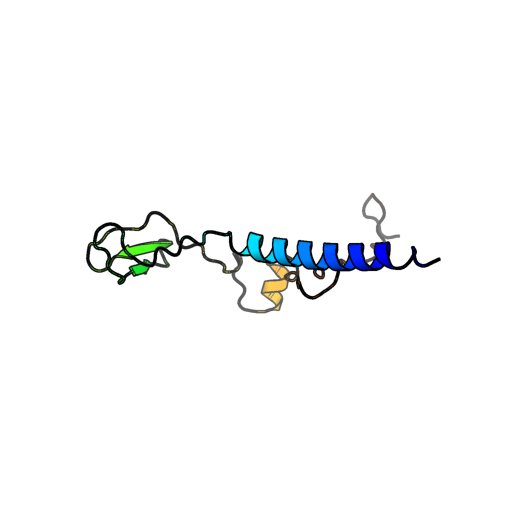 N 1
ATOM 839 C CA . HIS A 1 109 ? 18.890 6.304 -32.711 1.00 80.38 109 HIS A CA 1
ATOM 840 C C . HIS A 1 109 ? 17.943 7.376 -33.258 1.00 80.38 109 HIS A C 1
ATOM 842 O O . HIS A 1 109 ? 17.447 7.270 -34.377 1.00 80.38 109 HIS A O 1
ATOM 848 N N . ARG A 1 110 ? 17.615 8.374 -32.435 1.00 86.31 110 ARG A N 1
ATOM 849 C CA . ARG A 1 110 ? 16.821 9.528 -32.839 1.00 86.31 110 ARG A CA 1
ATOM 850 C C . ARG A 1 110 ? 17.506 10.811 -32.409 1.00 86.31 110 ARG A C 1
ATOM 852 O O . ARG A 1 110 ? 18.000 10.907 -31.289 1.00 86.31 110 ARG A O 1
ATOM 859 N N . ASP A 1 111 ? 17.533 11.783 -33.309 1.00 84.50 111 ASP A N 1
ATOM 860 C CA . ASP A 1 111 ? 18.006 13.128 -33.002 1.00 84.50 111 ASP A CA 1
ATOM 861 C C . ASP A 1 111 ? 16.999 13.898 -32.118 1.00 84.50 111 ASP A C 1
ATOM 863 O O . ASP A 1 111 ? 15.884 13.440 -31.851 1.00 84.50 111 ASP A O 1
ATOM 867 N N . ALA A 1 112 ? 17.375 15.102 -31.672 1.00 83.62 112 ALA A N 1
ATOM 868 C CA . ALA A 1 112 ? 16.509 15.981 -30.876 1.00 83.62 112 ALA A CA 1
ATOM 869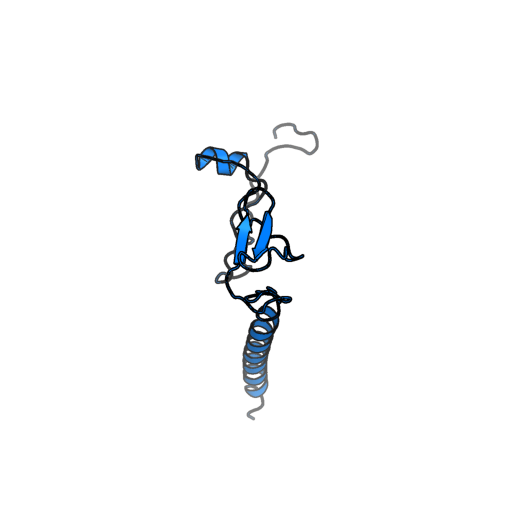 C C . ALA A 1 112 ? 15.204 16.388 -31.597 1.00 83.62 112 ALA A C 1
ATOM 871 O O . ALA A 1 112 ? 14.267 16.856 -30.954 1.00 83.62 112 ALA A O 1
ATOM 872 N N . PHE A 1 113 ? 15.132 16.200 -32.920 1.00 88.38 113 PHE A N 1
ATOM 873 C CA . PHE A 1 113 ? 13.948 16.446 -33.744 1.00 88.38 113 PHE A CA 1
ATOM 874 C C . PHE A 1 113 ? 13.148 15.160 -34.037 1.00 88.38 113 PHE A C 1
ATOM 876 O O . PHE A 1 113 ? 12.161 15.210 -34.770 1.00 88.38 113 PHE A O 1
ATOM 883 N N . GLY A 1 114 ? 13.546 14.014 -33.473 1.00 85.44 114 GLY A N 1
ATOM 884 C CA . GLY A 1 114 ? 12.870 12.725 -33.612 1.00 85.44 114 GLY A CA 1
ATOM 885 C C . GLY A 1 114 ? 13.151 11.958 -34.911 1.00 85.44 114 GLY A C 1
ATOM 886 O O . GLY A 1 114 ? 12.463 10.966 -35.167 1.00 85.44 114 GLY A O 1
ATOM 887 N N . ARG A 1 115 ? 14.126 12.374 -35.728 1.00 85.06 115 ARG A N 1
ATOM 888 C CA . ARG A 1 115 ? 14.532 11.702 -36.977 1.00 85.06 115 ARG A CA 1
ATOM 889 C C . ARG A 1 115 ? 15.489 10.560 -36.679 1.00 85.06 115 ARG A C 1
ATOM 891 O O . ARG A 1 115 ? 16.329 10.683 -35.793 1.00 85.06 115 ARG A O 1
ATOM 898 N N . ALA A 1 116 ? 15.364 9.466 -37.427 1.00 84.44 116 ALA A N 1
ATOM 899 C CA . ALA A 1 116 ? 16.299 8.352 -37.333 1.00 84.44 116 ALA A CA 1
ATOM 900 C C . ALA A 1 116 ? 17.699 8.781 -37.807 1.00 84.44 116 ALA A C 1
ATOM 902 O O . ALA A 1 116 ? 17.806 9.457 -38.833 1.00 84.44 116 ALA A O 1
ATOM 903 N N . LEU A 1 117 ? 18.726 8.408 -37.037 1.00 72.62 117 LEU A N 1
ATOM 904 C CA . LEU A 1 117 ? 20.144 8.576 -37.385 1.00 72.62 117 LEU A CA 1
ATOM 905 C C . LEU A 1 117 ? 20.633 7.439 -38.285 1.00 72.62 117 LEU A C 1
ATOM 907 O O . LEU A 1 117 ? 20.240 6.281 -38.015 1.00 72.62 117 LEU A O 1
#

Radius of gyration: 25.32 Å; chains: 1; bounding box: 75×28×61 Å